Protein AF-A0A0E0Q7C5-F1 (afdb_monomer_lite)

Structure (mmCIF, N/CA/C/O backbone):
data_AF-A0A0E0Q7C5-F1
#
_entry.id   AF-A0A0E0Q7C5-F1
#
loop_
_atom_site.group_PDB
_atom_site.id
_atom_site.type_symbol
_atom_site.label_atom_id
_atom_site.label_alt_id
_atom_site.label_comp_id
_atom_site.label_asym_id
_atom_site.label_entity_id
_atom_site.label_seq_id
_atom_site.pdbx_PDB_ins_code
_atom_site.Cartn_x
_atom_site.Cartn_y
_atom_site.Cartn_z
_atom_site.occupancy
_atom_site.B_iso_or_equiv
_atom_site.auth_seq_id
_atom_site.auth_comp_id
_atom_site.auth_asym_id
_atom_site.auth_atom_id
_atom_site.pdbx_PDB_model_num
ATOM 1 N N . MET A 1 1 ? 5.591 5.928 -17.257 1.00 56.06 1 MET A N 1
ATOM 2 C CA . MET A 1 1 ? 6.292 4.732 -17.789 1.00 56.06 1 MET A CA 1
ATOM 3 C C . MET A 1 1 ? 6.233 4.587 -19.310 1.00 56.06 1 MET A C 1
ATOM 5 O O . MET A 1 1 ? 7.066 3.884 -19.864 1.00 56.06 1 MET A O 1
ATOM 9 N N . GLU A 1 2 ? 5.318 5.260 -20.015 1.00 60.12 2 GLU A N 1
ATOM 10 C CA . GLU A 1 2 ? 5.171 5.114 -21.472 1.00 60.12 2 GLU A CA 1
ATOM 11 C C . GLU A 1 2 ? 6.429 5.479 -22.277 1.00 60.12 2 GLU A C 1
ATOM 13 O O . GLU A 1 2 ? 6.779 4.780 -23.220 1.00 60.12 2 GLU A O 1
ATOM 18 N N . LYS A 1 3 ? 7.192 6.484 -21.832 1.00 62.31 3 LYS A N 1
ATOM 19 C CA . LYS A 1 3 ? 8.468 6.870 -22.460 1.00 62.31 3 LYS A CA 1
ATOM 20 C C . LYS A 1 3 ? 9.558 5.789 -22.391 1.00 62.31 3 LYS A C 1
ATOM 22 O O . LYS A 1 3 ? 10.435 5.771 -23.244 1.00 62.31 3 LYS A O 1
ATOM 27 N N . LEU A 1 4 ? 9.498 4.867 -21.424 1.00 59.84 4 LEU A N 1
ATOM 28 C CA . LEU A 1 4 ? 10.449 3.749 -21.307 1.00 59.84 4 LEU A CA 1
ATOM 29 C C . LEU A 1 4 ? 10.073 2.553 -22.200 1.00 59.84 4 LEU A C 1
ATOM 31 O O . LEU A 1 4 ? 10.844 1.602 -22.294 1.00 59.84 4 LEU A O 1
ATOM 35 N N . ARG A 1 5 ? 8.931 2.606 -22.909 1.00 53.91 5 ARG A N 1
ATOM 36 C CA . ARG A 1 5 ? 8.487 1.546 -23.835 1.00 53.91 5 ARG A CA 1
ATOM 37 C C . ARG A 1 5 ? 9.411 1.353 -25.041 1.00 53.91 5 ARG A C 1
ATOM 39 O O . ARG A 1 5 ? 9.419 0.266 -25.606 1.00 53.91 5 ARG A O 1
ATOM 46 N N . GLY A 1 6 ? 10.165 2.381 -25.442 1.00 50.66 6 GLY A N 1
ATOM 47 C CA . GLY A 1 6 ? 11.056 2.329 -26.610 1.00 50.66 6 GLY A CA 1
ATOM 48 C C . GLY A 1 6 ? 12.327 1.495 -26.404 1.00 50.66 6 GLY A C 1
ATOM 49 O O . GLY A 1 6 ? 12.936 1.056 -27.375 1.00 50.66 6 GLY A O 1
ATOM 50 N N . ALA A 1 7 ? 12.712 1.225 -25.153 1.00 58.75 7 ALA A N 1
ATOM 51 C CA . ALA A 1 7 ? 13.787 0.294 -24.833 1.00 58.75 7 ALA A CA 1
ATOM 52 C C . ALA A 1 7 ? 13.203 -1.126 -24.777 1.00 58.75 7 ALA A C 1
ATOM 54 O O . ALA A 1 7 ? 12.798 -1.602 -23.717 1.00 58.75 7 ALA A O 1
ATOM 55 N N . ALA A 1 8 ? 13.133 -1.794 -25.932 1.00 51.53 8 ALA A N 1
ATOM 56 C CA . ALA A 1 8 ? 12.500 -3.105 -26.126 1.00 51.53 8 ALA A CA 1
ATOM 57 C C . ALA A 1 8 ? 12.941 -4.218 -25.140 1.00 51.53 8 ALA A C 1
ATOM 59 O O . ALA A 1 8 ? 12.267 -5.240 -25.046 1.00 51.53 8 ALA A O 1
ATOM 60 N N . SER A 1 9 ? 14.025 -4.033 -24.374 1.00 55.38 9 SER A N 1
ATOM 61 C CA . SER A 1 9 ? 14.513 -4.996 -23.376 1.00 55.38 9 SER A CA 1
ATOM 62 C C . SER A 1 9 ? 13.951 -4.822 -21.956 1.00 55.38 9 SER A C 1
ATOM 64 O O . SER A 1 9 ? 14.131 -5.720 -21.134 1.00 55.38 9 SER A O 1
ATOM 66 N N . LEU A 1 10 ? 13.273 -3.711 -21.633 1.00 60.47 10 LEU A N 1
ATOM 67 C CA . LEU A 1 10 ? 12.837 -3.424 -20.255 1.00 60.47 10 LEU A CA 1
ATOM 68 C C . LEU A 1 10 ? 11.406 -3.886 -19.936 1.00 60.47 10 LEU A C 1
ATOM 70 O O . LEU A 1 10 ? 11.028 -3.917 -18.775 1.00 60.47 10 LEU A O 1
ATOM 74 N N . GLY A 1 11 ? 10.584 -4.272 -20.913 1.00 63.97 11 GLY A N 1
ATOM 75 C CA . GLY A 1 11 ? 9.195 -4.684 -20.651 1.00 63.97 11 GLY A CA 1
ATOM 76 C C . GLY A 1 11 ? 8.329 -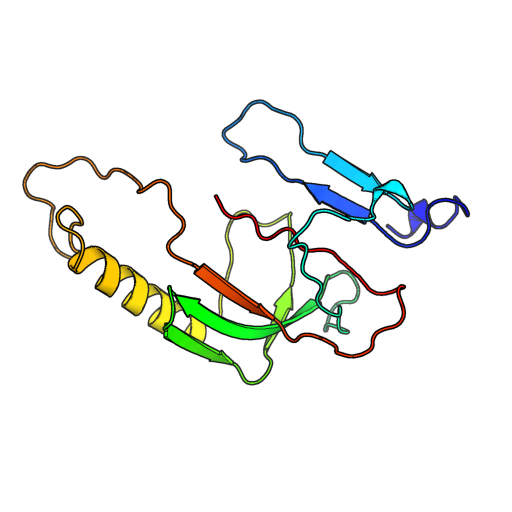3.616 -19.943 1.00 63.97 11 GLY A C 1
ATOM 77 O O . GLY A 1 11 ? 8.714 -2.460 -19.787 1.00 63.97 11 GLY A O 1
ATOM 78 N N . ARG A 1 12 ? 7.110 -3.989 -19.520 1.00 75.31 12 ARG A N 1
ATOM 79 C CA . ARG A 1 12 ? 6.150 -3.106 -18.812 1.00 75.31 12 ARG A CA 1
ATOM 80 C C . ARG A 1 12 ? 6.136 -3.360 -17.299 1.00 75.31 12 ARG A C 1
ATOM 82 O O . ARG A 1 12 ? 5.069 -3.478 -16.707 1.00 75.31 12 ARG A O 1
ATOM 89 N N . ARG A 1 13 ? 7.309 -3.533 -16.684 1.00 79.25 13 ARG A N 1
ATOM 90 C CA . ARG A 1 13 ? 7.431 -3.941 -15.273 1.00 79.25 13 ARG A CA 1
ATOM 91 C C . ARG A 1 13 ? 8.363 -3.005 -14.529 1.00 79.25 13 ARG A C 1
ATOM 93 O O . ARG A 1 13 ? 9.428 -2.654 -15.036 1.00 79.25 13 ARG A O 1
ATOM 100 N N . PHE A 1 14 ? 7.968 -2.651 -13.320 1.00 86.25 14 PHE A N 1
ATOM 101 C CA . PHE A 1 14 ? 8.819 -1.971 -12.363 1.00 86.25 14 PHE A CA 1
ATOM 102 C C . PHE A 1 14 ? 8.482 -2.470 -10.958 1.00 86.25 14 PHE A C 1
ATOM 104 O O . PHE A 1 14 ? 7.382 -2.972 -10.723 1.00 86.25 14 PHE A O 1
ATOM 111 N N . SER A 1 15 ? 9.430 -2.355 -10.040 1.00 86.94 15 SER A N 1
ATOM 112 C CA . SER A 1 15 ? 9.213 -2.607 -8.617 1.00 86.94 15 SER A CA 1
ATOM 113 C C . SER A 1 15 ? 9.955 -1.559 -7.807 1.00 86.94 15 SER A C 1
ATOM 115 O O . SER A 1 15 ? 10.957 -1.006 -8.268 1.00 86.94 15 SER A O 1
ATOM 117 N N . TYR A 1 16 ? 9.460 -1.259 -6.612 1.00 87.69 16 TYR A N 1
ATOM 118 C CA . TYR A 1 16 ? 10.119 -0.327 -5.711 1.00 87.69 16 TYR A CA 1
ATOM 119 C C . TYR A 1 16 ? 10.219 -0.895 -4.300 1.00 87.69 16 TYR A C 1
ATOM 121 O O . TYR A 1 16 ? 9.324 -1.594 -3.828 1.00 87.69 16 TYR A O 1
ATOM 129 N N . CYS A 1 17 ? 11.319 -0.558 -3.632 1.00 86.88 17 CYS A N 1
ATOM 130 C CA . CYS A 1 17 ? 11.528 -0.778 -2.208 1.00 86.88 17 CYS A CA 1
ATOM 131 C C . CYS A 1 17 ? 11.750 0.598 -1.577 1.00 86.88 17 CYS A C 1
ATOM 133 O O . CYS A 1 17 ? 12.842 1.167 -1.688 1.00 86.88 17 CYS A O 1
ATOM 135 N N . LEU A 1 18 ? 10.676 1.163 -1.018 1.00 86.44 18 LEU A N 1
ATOM 136 C CA . LEU A 1 18 ? 10.708 2.474 -0.378 1.00 86.44 18 LEU A CA 1
ATOM 137 C C . LEU A 1 18 ? 11.246 2.329 1.039 1.00 86.44 18 LEU A C 1
ATOM 139 O O . LEU A 1 18 ? 10.759 1.518 1.824 1.00 86.44 18 LEU A O 1
ATOM 143 N N . VAL A 1 19 ? 12.241 3.144 1.358 1.00 86.56 19 VAL A N 1
ATOM 144 C CA . VAL A 1 19 ? 12.765 3.280 2.716 1.00 86.56 19 VAL A CA 1
ATOM 145 C C . VAL A 1 19 ? 12.003 4.385 3.456 1.00 86.56 19 VAL A C 1
ATOM 147 O O . VAL A 1 19 ? 11.524 5.325 2.813 1.00 86.56 19 VAL A O 1
ATOM 150 N N . PRO A 1 20 ? 11.873 4.316 4.793 1.00 84.88 20 PRO A N 1
ATOM 151 C CA . PRO A 1 20 ? 11.210 5.368 5.552 1.00 84.88 20 PRO A CA 1
ATOM 152 C C . PRO A 1 20 ? 11.855 6.731 5.315 1.00 84.88 20 PRO A C 1
ATOM 154 O O . PRO A 1 20 ? 13.076 6.860 5.299 1.00 84.88 20 PRO A O 1
ATOM 157 N N . HIS A 1 21 ? 11.038 7.776 5.223 1.00 80.25 21 HIS A N 1
ATOM 158 C CA . HIS A 1 21 ? 11.541 9.136 5.015 1.00 80.25 21 HIS A CA 1
ATOM 159 C C . HIS A 1 21 ? 12.498 9.610 6.128 1.00 80.25 21 HIS A C 1
ATOM 161 O O . HIS A 1 21 ? 13.339 10.474 5.910 1.00 80.25 21 HIS A O 1
ATOM 167 N N . SER A 1 22 ? 12.392 9.035 7.330 1.00 85.25 22 SER A N 1
ATOM 168 C CA . SER A 1 22 ? 13.220 9.384 8.486 1.00 85.25 22 SER A CA 1
ATOM 169 C C . SER A 1 22 ? 14.640 8.811 8.452 1.00 85.25 22 SER A C 1
ATOM 171 O O . SER A 1 22 ? 15.427 9.126 9.345 1.00 85.25 22 SER A O 1
ATOM 173 N N . VAL A 1 23 ? 14.972 7.937 7.495 1.00 87.31 23 VAL A N 1
ATOM 174 C CA . VAL A 1 23 ? 16.305 7.330 7.389 1.00 87.31 23 VAL A CA 1
ATOM 175 C C . VAL A 1 23 ? 17.057 7.876 6.180 1.00 87.31 23 VAL A C 1
ATOM 177 O O . VAL A 1 23 ? 16.516 7.989 5.085 1.00 87.31 23 VAL A O 1
ATOM 180 N N . ASN A 1 24 ? 18.335 8.202 6.371 1.00 92.75 24 ASN A N 1
ATOM 181 C CA . ASN A 1 24 ? 19.188 8.744 5.314 1.00 92.75 24 ASN A CA 1
ATOM 182 C C . ASN A 1 24 ? 19.817 7.622 4.471 1.00 92.75 24 ASN A C 1
ATOM 184 O O . ASN A 1 24 ? 21.034 7.433 4.470 1.00 92.75 24 ASN A O 1
ATOM 188 N N . ILE A 1 25 ? 18.972 6.832 3.811 1.00 92.06 25 ILE A N 1
ATOM 189 C CA . ILE A 1 25 ? 19.377 5.765 2.889 1.00 92.06 25 ILE A CA 1
ATOM 190 C C . ILE A 1 25 ? 18.580 5.881 1.590 1.00 92.06 25 ILE A C 1
ATOM 192 O O . ILE A 1 25 ? 17.459 6.385 1.574 1.00 92.06 25 ILE A O 1
ATOM 196 N N . SER A 1 26 ? 19.155 5.426 0.480 1.00 91.25 26 SER A N 1
ATOM 197 C CA . SER A 1 26 ? 18.477 5.457 -0.818 1.00 91.25 26 SER A CA 1
ATOM 198 C C . SER A 1 26 ? 17.450 4.329 -0.944 1.00 91.25 26 SER A C 1
ATOM 200 O O . SER A 1 26 ? 17.705 3.196 -0.542 1.00 91.25 26 SER A O 1
ATOM 202 N N . SER A 1 27 ? 16.301 4.638 -1.549 1.00 89.94 27 SER A N 1
ATOM 203 C CA . SER A 1 27 ? 15.326 3.635 -2.007 1.00 89.94 27 SER A CA 1
ATOM 204 C C . SER A 1 27 ? 15.760 3.014 -3.338 1.00 89.94 27 SER A C 1
ATOM 206 O O . SER A 1 27 ? 16.562 3.600 -4.067 1.00 89.94 27 SER A O 1
ATOM 208 N N . ALA A 1 28 ? 15.193 1.858 -3.685 1.00 89.00 28 ALA A N 1
ATOM 209 C CA . ALA A 1 28 ? 15.436 1.201 -4.970 1.00 89.00 28 ALA A CA 1
ATOM 210 C C . ALA A 1 28 ? 14.196 1.267 -5.873 1.00 89.00 28 ALA A C 1
ATOM 212 O O . ALA A 1 28 ? 13.085 0.993 -5.418 1.00 89.00 28 ALA A O 1
ATOM 213 N N . LEU A 1 29 ? 14.405 1.580 -7.156 1.00 89.25 29 LEU A N 1
ATOM 214 C CA . LEU A 1 29 ? 13.402 1.513 -8.220 1.00 89.25 29 LEU A CA 1
ATOM 215 C C . LEU A 1 29 ? 13.979 0.687 -9.373 1.00 89.25 29 LEU A C 1
ATOM 217 O O . LEU A 1 29 ? 14.907 1.121 -10.055 1.00 89.25 29 LEU A O 1
ATOM 221 N N . ASN A 1 30 ? 13.436 -0.509 -9.569 1.00 86.75 30 ASN A N 1
ATOM 222 C CA . ASN A 1 30 ? 13.918 -1.468 -10.554 1.00 86.75 30 ASN A CA 1
ATOM 223 C C . ASN A 1 30 ? 12.992 -1.508 -11.765 1.00 86.75 30 ASN A C 1
ATOM 225 O O . ASN A 1 30 ? 11.776 -1.381 -11.629 1.00 86.75 30 ASN A O 1
ATOM 229 N N . PHE A 1 31 ? 13.563 -1.758 -12.941 1.00 84.88 31 PHE A N 1
ATOM 230 C CA . PHE A 1 31 ? 12.831 -1.860 -14.201 1.00 84.88 31 PHE A CA 1
ATOM 231 C C . PHE A 1 31 ? 13.098 -3.202 -14.886 1.00 84.88 31 PHE A C 1
ATOM 233 O O . PHE A 1 31 ? 14.181 -3.781 -14.775 1.00 84.88 31 PHE A O 1
ATOM 240 N N . GLY A 1 32 ? 12.102 -3.693 -15.618 1.00 84.06 32 GLY A N 1
ATOM 241 C CA . GLY A 1 32 ? 12.211 -4.886 -16.452 1.00 84.06 32 GLY A CA 1
ATOM 242 C C . GLY A 1 32 ? 12.556 -6.160 -15.715 1.00 84.06 32 GLY A C 1
ATOM 243 O O . GLY A 1 32 ? 11.859 -6.525 -14.775 1.00 84.06 32 GLY A O 1
ATOM 244 N N . ALA A 1 33 ? 13.586 -6.876 -16.165 1.00 83.50 33 ALA A N 1
ATOM 245 C CA . ALA A 1 33 ? 13.965 -8.152 -15.557 1.00 83.50 33 ALA A CA 1
ATOM 246 C C . ALA A 1 33 ? 14.326 -8.005 -14.066 1.00 83.50 33 ALA A C 1
ATOM 248 O O . ALA A 1 33 ? 14.014 -8.887 -13.271 1.00 83.50 33 ALA A O 1
ATOM 249 N N . LEU A 1 34 ? 14.899 -6.858 -13.676 1.00 83.88 34 LEU A N 1
ATOM 250 C CA . LEU A 1 34 ? 15.229 -6.539 -12.283 1.00 83.88 34 LEU A CA 1
ATOM 251 C C . LEU A 1 34 ? 13.995 -6.217 -11.432 1.00 83.88 34 LEU A C 1
ATOM 253 O O . LEU A 1 34 ? 14.086 -6.179 -10.209 1.00 83.88 34 LEU A O 1
ATOM 257 N N . ALA A 1 35 ? 12.839 -5.975 -12.056 1.00 85.94 35 ALA A N 1
ATOM 258 C CA . ALA A 1 35 ? 11.599 -5.722 -11.333 1.00 85.94 35 ALA A CA 1
ATOM 259 C C . ALA A 1 35 ? 10.993 -6.994 -10.715 1.00 85.94 35 ALA A C 1
ATOM 261 O O . ALA A 1 35 ? 10.043 -6.895 -9.943 1.00 85.94 35 ALA A O 1
ATOM 262 N N . ASN A 1 36 ? 11.505 -8.180 -11.060 1.00 82.88 36 ASN A N 1
ATOM 263 C CA . ASN A 1 36 ? 10.977 -9.445 -10.568 1.00 82.88 36 ASN A CA 1
ATOM 264 C C . ASN A 1 36 ? 11.362 -9.669 -9.096 1.00 82.88 36 ASN A C 1
ATOM 266 O O . ASN A 1 36 ? 12.542 -9.748 -8.761 1.00 82.88 36 ASN A O 1
ATOM 270 N N . VAL A 1 37 ? 10.370 -9.804 -8.221 1.00 80.44 37 VAL A N 1
ATOM 271 C CA . VAL A 1 37 ? 10.556 -10.044 -6.786 1.00 80.44 37 VAL A CA 1
ATOM 272 C C . VAL A 1 37 ? 10.384 -11.539 -6.512 1.00 80.44 37 VAL A C 1
ATOM 274 O O . VAL A 1 37 ? 9.285 -12.075 -6.556 1.00 80.44 37 VAL A O 1
ATOM 277 N N . THR A 1 38 ? 11.472 -12.249 -6.227 1.00 78.94 38 THR A N 1
ATOM 278 C CA . THR A 1 38 ? 11.450 -13.707 -5.984 1.00 78.94 38 THR A CA 1
ATOM 279 C C . THR A 1 38 ? 11.682 -14.070 -4.520 1.00 78.94 38 THR A C 1
ATOM 281 O O . THR A 1 38 ? 12.089 -15.189 -4.213 1.00 78.94 38 THR A O 1
ATOM 284 N N . VAL A 1 39 ? 11.476 -13.123 -3.603 1.00 77.38 39 VAL A N 1
ATOM 285 C CA . VAL A 1 39 ? 11.690 -13.378 -2.176 1.00 77.38 39 VAL A CA 1
ATOM 286 C C . VAL A 1 39 ? 10.616 -14.332 -1.632 1.00 77.38 39 VAL A C 1
ATOM 288 O O . VAL A 1 39 ? 9.447 -14.212 -2.013 1.00 77.38 39 VAL A O 1
ATOM 291 N N . PRO A 1 40 ? 10.972 -15.278 -0.743 1.00 78.38 40 PRO A N 1
ATOM 292 C CA . PRO A 1 40 ? 9.989 -16.114 -0.062 1.00 78.38 40 PRO A CA 1
ATOM 293 C C . PRO A 1 40 ? 8.932 -15.262 0.648 1.00 78.38 40 PRO A C 1
ATOM 295 O O . PRO A 1 40 ? 9.264 -14.292 1.323 1.00 78.38 40 PRO A O 1
ATOM 298 N N . GLY A 1 41 ? 7.658 -15.617 0.481 1.00 74.19 41 GLY A N 1
ATOM 299 C CA . GLY A 1 41 ? 6.537 -14.861 1.049 1.00 74.19 41 GLY A CA 1
ATOM 300 C C . GLY A 1 41 ? 6.066 -13.668 0.211 1.00 74.19 41 GLY A C 1
ATOM 301 O O . GLY A 1 41 ? 5.095 -13.023 0.597 1.00 74.19 41 GLY A O 1
ATOM 302 N N . ALA A 1 42 ? 6.685 -13.389 -0.944 1.00 76.19 42 ALA A N 1
ATOM 303 C CA . ALA A 1 42 ? 6.155 -12.403 -1.881 1.00 76.19 42 ALA A CA 1
ATOM 304 C C . ALA A 1 42 ? 4.740 -12.797 -2.332 1.00 76.19 42 ALA A C 1
ATOM 306 O O . ALA A 1 42 ? 4.523 -13.872 -2.894 1.00 76.19 42 ALA A O 1
ATOM 307 N N . ALA A 1 43 ? 3.782 -11.905 -2.097 1.00 79.94 43 ALA A N 1
ATOM 308 C CA . ALA A 1 43 ? 2.418 -12.046 -2.575 1.00 79.94 43 ALA A CA 1
ATOM 309 C C . ALA A 1 43 ? 2.231 -11.284 -3.889 1.00 79.94 43 ALA A C 1
ATOM 311 O O . ALA A 1 43 ? 3.034 -10.439 -4.293 1.00 79.94 43 ALA A O 1
ATOM 312 N N . SER A 1 44 ? 1.161 -11.608 -4.596 1.00 78.75 44 SER A N 1
ATOM 313 C CA . SER A 1 44 ? 0.792 -10.922 -5.822 1.00 78.75 44 SER A CA 1
ATOM 314 C C . SER A 1 44 ? -0.711 -10.792 -5.907 1.00 78.75 44 SER A C 1
ATOM 316 O O . SER A 1 44 ? -1.445 -11.711 -5.548 1.00 78.75 44 SER A O 1
ATOM 318 N N . THR A 1 45 ? -1.140 -9.641 -6.401 1.00 81.69 45 THR A N 1
ATOM 319 C CA . THR A 1 45 ? -2.537 -9.331 -6.670 1.00 81.69 45 THR A CA 1
ATOM 320 C C . THR A 1 45 ? -2.673 -8.889 -8.122 1.00 81.69 45 THR A C 1
ATOM 322 O O . THR A 1 45 ? -1.774 -8.213 -8.635 1.00 81.69 45 THR A O 1
ATOM 325 N N . PRO A 1 46 ? -3.777 -9.232 -8.799 1.00 84.25 46 PRO A N 1
ATOM 326 C CA . PRO A 1 46 ? -4.090 -8.652 -10.090 1.00 84.25 46 PRO A CA 1
ATOM 327 C C . PRO A 1 46 ? -4.252 -7.137 -9.980 1.00 84.25 46 PRO A C 1
ATOM 329 O O . PRO A 1 46 ? -4.886 -6.630 -9.051 1.00 84.25 46 PRO A O 1
ATOM 332 N N . LEU A 1 47 ? -3.721 -6.428 -10.972 1.00 85.69 47 LEU A N 1
ATOM 333 C CA . LEU A 1 47 ? -4.177 -5.079 -11.270 1.00 85.69 47 LEU A CA 1
ATOM 334 C C . LEU A 1 47 ? -5.487 -5.153 -12.057 1.00 85.69 47 LEU A C 1
ATOM 336 O O . LEU A 1 47 ? -5.615 -5.953 -12.987 1.00 85.69 47 LEU A O 1
ATOM 340 N N . VAL A 1 48 ? -6.436 -4.295 -11.703 1.00 87.69 48 VAL A N 1
ATOM 341 C CA . VAL A 1 48 ? -7.710 -4.133 -12.410 1.00 87.69 48 VAL A CA 1
ATOM 342 C C . VAL A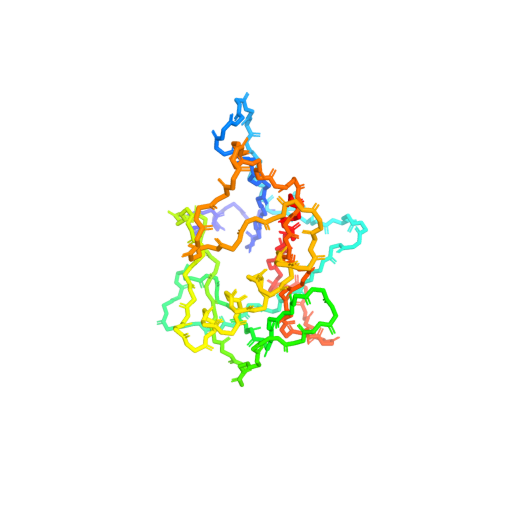 1 48 ? -7.762 -2.772 -13.091 1.00 87.69 48 VAL A C 1
ATOM 344 O O . VAL A 1 48 ? -7.042 -1.847 -12.719 1.00 87.69 48 VAL A O 1
ATOM 347 N N . ALA A 1 49 ? -8.631 -2.636 -14.091 1.00 87.62 49 ALA A N 1
ATOM 348 C CA . ALA A 1 49 ? -8.930 -1.329 -14.655 1.00 87.62 49 ALA A CA 1
ATOM 349 C C . ALA A 1 49 ? -9.596 -0.446 -13.584 1.00 87.62 49 ALA A C 1
ATOM 351 O O . ALA A 1 49 ? -10.584 -0.851 -12.959 1.00 87.62 49 ALA A O 1
ATOM 352 N N . GLY A 1 50 ? -9.020 0.734 -13.363 1.00 84.69 50 GLY A N 1
ATOM 353 C CA . GLY A 1 50 ? -9.621 1.810 -12.578 1.00 84.69 50 GLY A CA 1
ATOM 354 C C . GLY A 1 50 ? -10.242 2.873 -13.480 1.00 84.69 50 GLY A C 1
ATOM 355 O O . GLY A 1 50 ? -10.109 2.814 -14.702 1.00 84.69 50 GLY A O 1
ATOM 356 N N . ASP A 1 51 ? -10.878 3.870 -12.868 1.00 86.62 51 ASP A N 1
ATOM 357 C CA . ASP A 1 51 ? -11.513 4.982 -13.593 1.00 86.62 51 ASP A CA 1
ATOM 358 C C . ASP A 1 51 ? -10.488 5.881 -14.302 1.00 86.62 51 ASP A C 1
ATOM 360 O O . ASP A 1 51 ? -10.792 6.532 -15.300 1.00 86.62 51 ASP A O 1
ATOM 364 N N . VAL A 1 52 ? -9.249 5.895 -13.800 1.00 85.88 52 VAL A N 1
ATOM 365 C CA . VAL A 1 52 ? -8.121 6.618 -14.388 1.00 85.88 52 VAL A CA 1
ATOM 366 C C . VAL A 1 52 ? -7.007 5.624 -14.703 1.00 85.88 52 VAL A C 1
ATOM 368 O O . VAL A 1 52 ? -6.452 4.986 -13.809 1.00 85.88 52 VAL A O 1
ATOM 371 N N . GLU A 1 53 ? -6.639 5.530 -15.981 1.00 79.62 53 GLU A N 1
ATOM 372 C CA . GLU A 1 53 ? -5.658 4.561 -16.501 1.00 79.62 53 GLU A CA 1
ATOM 373 C C . GLU A 1 53 ? -4.252 4.718 -15.892 1.00 79.62 53 GLU A C 1
ATOM 375 O O . GLU A 1 53 ? -3.453 3.783 -15.879 1.00 79.62 53 GLU A O 1
ATOM 380 N N . MET A 1 54 ? -3.941 5.899 -15.352 1.00 82.31 54 MET A N 1
ATOM 381 C CA . MET A 1 54 ? -2.640 6.179 -14.743 1.00 82.31 54 MET A CA 1
ATOM 382 C C . MET A 1 54 ? -2.445 5.513 -13.376 1.00 82.31 54 MET A C 1
ATOM 384 O O . MET A 1 54 ? -1.303 5.399 -12.929 1.00 82.31 54 MET A O 1
ATOM 388 N N . TYR A 1 55 ? -3.519 5.079 -12.711 1.00 85.88 55 TYR A N 1
ATOM 389 C CA . TYR A 1 55 ? -3.438 4.508 -11.371 1.00 85.88 55 TYR A CA 1
ATOM 390 C C . TYR A 1 55 ? -3.276 2.990 -11.376 1.00 85.88 55 TYR A C 1
ATOM 392 O O . TYR A 1 55 ? -3.920 2.258 -12.129 1.00 85.88 55 TYR A O 1
ATOM 400 N N . HIS A 1 56 ? -2.459 2.500 -10.446 1.00 88.44 56 HIS A N 1
ATOM 401 C CA . HIS A 1 56 ? -2.353 1.076 -10.151 1.00 88.44 56 HIS A CA 1
ATOM 402 C C . HIS A 1 56 ? -3.503 0.662 -9.243 1.00 88.44 56 HIS A C 1
ATOM 404 O O . HIS A 1 56 ? -3.404 0.740 -8.019 1.00 88.44 56 HIS A O 1
ATOM 410 N N . THR A 1 57 ? -4.605 0.264 -9.874 1.00 89.94 57 THR A N 1
ATOM 411 C CA . THR A 1 57 ? -5.836 -0.114 -9.180 1.00 89.94 57 THR A CA 1
ATOM 412 C C . THR A 1 57 ? -5.858 -1.617 -8.909 1.00 89.94 57 THR A C 1
ATOM 414 O O . THR A 1 57 ? -5.503 -2.413 -9.777 1.00 89.94 57 THR A O 1
ATOM 417 N N . MET A 1 58 ? -6.299 -2.019 -7.721 1.00 89.94 58 MET A N 1
ATOM 418 C CA . MET A 1 58 ? -6.550 -3.418 -7.347 1.00 89.94 58 MET A CA 1
ATOM 419 C C . MET A 1 58 ? -7.853 -3.532 -6.548 1.00 89.94 58 MET A C 1
ATOM 421 O O . MET A 1 58 ? -8.501 -2.524 -6.263 1.00 89.94 58 MET A O 1
ATOM 425 N N . VAL A 1 59 ? -8.215 -4.756 -6.169 1.00 88.56 59 VAL A N 1
ATOM 426 C CA . VAL A 1 59 ? -9.444 -5.059 -5.430 1.00 88.56 59 VAL A CA 1
ATOM 427 C C . VAL A 1 59 ? -9.131 -5.460 -3.990 1.00 88.56 59 VAL A C 1
ATOM 429 O O . VAL A 1 59 ? -8.471 -6.467 -3.745 1.00 88.56 59 VAL A O 1
ATOM 432 N N . LEU A 1 60 ? -9.631 -4.671 -3.043 1.00 87.31 60 LEU A N 1
ATOM 433 C CA . LEU A 1 60 ? -9.604 -4.954 -1.613 1.00 87.31 60 LEU A CA 1
ATOM 434 C C . LEU A 1 60 ? -10.853 -5.749 -1.223 1.00 87.31 60 LEU A C 1
ATOM 436 O O . LEU A 1 60 ? -11.967 -5.292 -1.486 1.00 87.31 60 LEU A O 1
ATOM 440 N N . ASP A 1 61 ? -10.667 -6.884 -0.550 1.00 86.75 61 ASP A N 1
ATOM 441 C CA . ASP A 1 61 ? -11.775 -7.728 -0.081 1.00 86.75 61 ASP A CA 1
ATOM 442 C C . ASP A 1 61 ? -12.051 -7.516 1.415 1.00 86.75 61 ASP A C 1
ATOM 444 O O . ASP A 1 61 ? -13.200 -7.396 1.855 1.00 86.75 61 ASP A O 1
ATOM 448 N N . SER A 1 62 ? -10.997 -7.447 2.231 1.00 85.38 62 SER A N 1
ATOM 449 C CA . SER A 1 62 ? -11.151 -7.212 3.665 1.00 85.38 62 SER A CA 1
ATOM 450 C C . SER A 1 62 ? -9.904 -6.636 4.330 1.00 85.38 62 SER A C 1
ATOM 452 O O . SER A 1 62 ? -8.778 -6.755 3.842 1.00 85.38 62 SER A O 1
ATOM 454 N N . ILE A 1 63 ? -10.127 -5.999 5.478 1.00 86.44 63 ILE A N 1
ATOM 455 C CA . ILE A 1 63 ? -9.086 -5.526 6.387 1.00 86.44 63 ILE A CA 1
ATOM 456 C C . ILE A 1 63 ? -9.148 -6.371 7.656 1.00 86.44 63 ILE A C 1
ATOM 458 O O . ILE A 1 63 ? -10.223 -6.564 8.238 1.00 86.44 63 ILE A O 1
ATOM 462 N N . GLU A 1 64 ? -7.987 -6.845 8.099 1.00 86.50 64 GLU A N 1
ATOM 463 C CA . GLU A 1 64 ? -7.843 -7.661 9.297 1.00 86.50 64 GLU A CA 1
ATOM 464 C C . GLU A 1 64 ? -6.829 -7.053 10.269 1.00 86.50 64 GLU A C 1
ATOM 466 O O . GLU A 1 64 ? -5.759 -6.565 9.900 1.00 86.50 64 GLU A O 1
ATOM 471 N N . VAL A 1 65 ? -7.174 -7.105 11.553 1.00 84.81 65 VAL A N 1
ATOM 472 C CA . VAL A 1 65 ? -6.294 -6.715 12.657 1.00 84.81 65 VAL A CA 1
ATOM 473 C C . VAL A 1 65 ? -6.076 -7.958 13.515 1.00 84.81 65 VAL A C 1
ATOM 475 O O . VAL A 1 65 ? -7.019 -8.512 14.092 1.00 84.81 65 VAL A O 1
ATOM 478 N N . GLY A 1 66 ? -4.841 -8.455 13.592 1.00 82.00 66 GLY A N 1
ATOM 479 C CA . GLY A 1 66 ? -4.563 -9.821 14.042 1.00 82.00 66 GLY A CA 1
ATOM 480 C C . GLY A 1 66 ? -5.386 -10.838 13.250 1.00 82.00 66 GLY A C 1
ATOM 481 O O . GLY A 1 66 ? -5.360 -10.838 12.031 1.00 82.00 66 GLY A O 1
ATOM 482 N N . ASN A 1 67 ? -6.179 -11.650 13.954 1.00 84.06 67 ASN A N 1
ATOM 483 C CA . ASN A 1 67 ? -7.037 -12.678 13.351 1.00 84.06 67 ASN A CA 1
ATOM 484 C C . ASN A 1 67 ? -8.517 -12.259 13.289 1.00 84.06 67 ASN A C 1
ATOM 486 O O . ASN A 1 67 ? -9.403 -13.112 13.332 1.00 84.06 67 ASN A O 1
ATOM 490 N N . LYS A 1 68 ? -8.802 -10.950 13.294 1.00 85.62 68 LYS A N 1
ATOM 491 C CA . LYS A 1 68 ? -10.171 -10.425 13.266 1.00 85.62 68 LYS A CA 1
ATOM 492 C C . LYS A 1 68 ? -10.369 -9.559 12.033 1.00 85.62 68 LYS A C 1
ATOM 494 O O . LYS A 1 68 ? -9.715 -8.529 11.892 1.00 85.62 68 LYS A O 1
ATOM 499 N N . THR A 1 69 ? -11.328 -9.943 11.199 1.00 89.62 69 THR A N 1
ATOM 500 C CA . THR A 1 69 ? -11.848 -9.097 10.125 1.00 89.62 69 THR A CA 1
ATOM 501 C C . THR A 1 69 ? -12.586 -7.912 10.735 1.00 89.62 69 THR A C 1
ATOM 503 O O . THR A 1 69 ? -13.570 -8.089 11.456 1.00 89.62 69 THR A O 1
ATOM 506 N N . VAL A 1 70 ? -12.079 -6.705 10.489 1.00 87.69 70 VAL A N 1
ATOM 507 C CA . VAL A 1 70 ? -12.644 -5.455 11.029 1.00 87.69 70 VAL A CA 1
ATOM 508 C C . VAL A 1 70 ? -13.553 -4.775 10.025 1.00 87.69 70 VAL A C 1
ATOM 510 O O . VAL A 1 70 ? -14.539 -4.156 10.403 1.00 87.69 70 VAL A O 1
ATOM 513 N N . ALA A 1 71 ? -13.253 -4.946 8.743 1.00 82.88 71 ALA A N 1
ATOM 514 C CA . ALA A 1 71 ? -14.083 -4.462 7.666 1.00 82.88 71 ALA A CA 1
ATOM 515 C C . ALA A 1 71 ? -14.002 -5.440 6.497 1.00 82.88 71 ALA A C 1
ATOM 517 O O . ALA A 1 71 ? -12.915 -5.856 6.094 1.00 82.88 71 ALA A O 1
ATOM 518 N N . SER A 1 72 ? -15.159 -5.804 5.958 1.00 80.56 72 SER A N 1
ATOM 519 C CA . SER A 1 72 ? -15.263 -6.473 4.669 1.00 80.56 72 SER A CA 1
ATOM 520 C C . SER A 1 72 ? -15.885 -5.487 3.704 1.00 80.56 72 SER A C 1
ATOM 522 O O . SER A 1 72 ? -16.918 -4.881 3.992 1.00 80.56 72 SER A O 1
ATOM 524 N N . VAL A 1 73 ? -15.225 -5.308 2.574 1.00 75.69 73 VAL A N 1
ATOM 525 C CA . VAL A 1 73 ? -15.751 -4.536 1.461 1.00 75.69 73 VAL A CA 1
ATOM 526 C C . VAL A 1 73 ? -16.079 -5.523 0.367 1.00 75.69 73 VAL A C 1
ATOM 528 O O . VAL A 1 73 ? -15.292 -6.420 0.088 1.00 75.69 73 VAL A O 1
ATOM 531 N N . ALA A 1 74 ? -17.251 -5.383 -0.244 1.00 72.50 74 ALA A N 1
ATOM 532 C CA . ALA A 1 74 ? -17.616 -6.167 -1.414 1.00 72.50 74 ALA A CA 1
ATOM 533 C C . ALA A 1 74 ? -16.724 -5.753 -2.600 1.00 72.50 74 ALA A C 1
ATOM 535 O O . ALA A 1 74 ? -17.152 -4.999 -3.470 1.00 72.50 74 ALA A O 1
ATOM 536 N N . SER A 1 75 ? -15.464 -6.198 -2.582 1.00 75.44 75 SER A N 1
ATOM 537 C CA . SER A 1 75 ? -14.455 -5.987 -3.615 1.00 75.44 75 SER A CA 1
ATOM 538 C C . SER A 1 75 ? -14.301 -4.512 -4.014 1.00 75.44 75 SER A C 1
ATOM 540 O O . SER A 1 75 ? -14.509 -4.128 -5.169 1.00 75.44 75 SER A O 1
ATOM 542 N N . SER A 1 76 ? -13.937 -3.667 -3.043 1.00 84.56 76 SER A N 1
ATOM 543 C CA . SER A 1 76 ? -13.718 -2.237 -3.294 1.00 84.56 76 SER A CA 1
ATOM 544 C C . SER A 1 76 ? -12.440 -2.008 -4.102 1.00 84.56 76 SER A C 1
ATOM 546 O O . SER A 1 76 ? -11.439 -2.701 -3.916 1.00 84.56 76 SER A O 1
ATOM 548 N N . ARG A 1 77 ? -12.450 -1.016 -4.996 1.00 88.31 77 ARG A N 1
ATOM 549 C CA . ARG A 1 77 ? -11.265 -0.635 -5.772 1.00 88.31 77 ARG A CA 1
ATOM 550 C C . ARG A 1 77 ? -10.383 0.299 -4.952 1.00 88.31 77 ARG A C 1
ATOM 552 O O . ARG A 1 77 ? -10.854 1.323 -4.467 1.00 88.31 77 ARG A O 1
ATOM 559 N N . ILE A 1 78 ? -9.101 -0.031 -4.850 1.00 89.38 78 ILE A N 1
ATOM 560 C CA . ILE A 1 78 ? -8.092 0.801 -4.184 1.00 89.38 78 ILE A CA 1
ATOM 561 C C . ILE A 1 78 ? -6.939 1.104 -5.136 1.00 89.38 78 ILE A C 1
ATOM 563 O O . ILE A 1 78 ? -6.667 0.333 -6.057 1.00 89.38 78 ILE A O 1
ATOM 567 N N . VAL A 1 79 ? -6.245 2.212 -4.890 1.00 90.88 79 VAL A N 1
ATOM 568 C CA . VAL A 1 79 ? -5.090 2.658 -5.675 1.00 90.88 79 VAL A CA 1
ATOM 569 C C . VAL A 1 79 ? -3.823 2.567 -4.833 1.00 90.88 79 VAL A C 1
ATOM 571 O O . VAL A 1 79 ? -3.820 2.959 -3.668 1.00 90.88 79 VAL A O 1
ATOM 574 N N . VAL A 1 80 ? -2.734 2.089 -5.436 1.00 89.62 80 VAL A N 1
ATOM 575 C CA . VAL A 1 80 ? -1.389 2.250 -4.866 1.00 89.62 80 VAL A CA 1
ATOM 576 C C . VAL A 1 80 ? -0.803 3.564 -5.333 1.00 89.62 80 VAL A C 1
ATOM 578 O O . VAL A 1 80 ? -0.581 3.751 -6.531 1.00 89.62 80 VAL A O 1
ATOM 581 N N . ASP A 1 81 ? -0.507 4.442 -4.384 1.00 88.75 81 ASP A N 1
ATOM 582 C CA . ASP A 1 81 ? 0.093 5.734 -4.670 1.00 88.75 81 ASP A CA 1
ATOM 583 C C . ASP A 1 81 ? 1.290 5.999 -3.753 1.00 88.75 81 ASP A C 1
ATOM 585 O O . ASP A 1 81 ? 1.142 6.330 -2.580 1.00 88.75 81 ASP A O 1
ATOM 589 N N . SER A 1 82 ? 2.497 5.872 -4.306 1.00 86.56 82 SER A N 1
ATOM 590 C CA . SER A 1 82 ? 3.734 6.236 -3.608 1.00 86.56 82 SER A CA 1
ATOM 591 C C . SER A 1 82 ? 3.910 7.751 -3.440 1.00 86.56 82 SER A C 1
ATOM 593 O O . SER A 1 82 ? 4.818 8.173 -2.728 1.00 86.56 82 SER A O 1
ATOM 595 N N . GLY A 1 83 ? 3.106 8.571 -4.129 1.00 87.12 83 GLY A N 1
ATOM 596 C CA . GLY A 1 83 ? 3.106 10.032 -4.016 1.00 87.12 83 GLY A CA 1
ATOM 597 C C . GLY A 1 83 ? 2.337 10.563 -2.805 1.00 87.12 83 GLY A C 1
ATOM 598 O O . GLY A 1 83 ? 2.447 11.750 -2.497 1.00 87.12 83 GLY A O 1
ATOM 599 N N . THR A 1 84 ? 1.606 9.700 -2.096 1.00 84.81 84 THR A N 1
ATOM 600 C CA . THR A 1 84 ? 0.831 10.067 -0.912 1.00 84.81 84 THR A CA 1
ATOM 601 C C . THR A 1 84 ? 1.439 9.457 0.352 1.00 84.81 84 THR A C 1
ATOM 603 O O . THR A 1 84 ? 1.637 8.250 0.451 1.00 84.81 84 THR A O 1
ATOM 606 N N . THR A 1 85 ? 1.714 10.295 1.357 1.00 83.56 85 THR A N 1
ATOM 607 C CA . THR A 1 85 ? 2.369 9.873 2.610 1.00 83.56 85 THR A CA 1
ATOM 608 C C . THR A 1 85 ? 1.499 8.964 3.483 1.00 83.56 85 THR A C 1
ATOM 610 O O . THR A 1 85 ? 2.022 8.082 4.160 1.00 83.56 85 THR A O 1
ATOM 613 N N . LEU A 1 86 ? 0.183 9.198 3.518 1.00 86.81 86 LEU A N 1
ATOM 614 C CA . LEU A 1 86 ? -0.762 8.481 4.379 1.00 86.81 86 LEU A CA 1
ATOM 615 C C . LEU A 1 86 ? -1.724 7.628 3.552 1.00 86.81 86 LEU A C 1
ATOM 617 O O . LEU A 1 86 ? -2.155 8.023 2.474 1.00 86.81 86 LEU A O 1
ATOM 621 N N . THR A 1 87 ? -2.117 6.474 4.088 1.00 87.44 87 THR A N 1
ATOM 622 C CA . THR A 1 87 ? -3.200 5.681 3.497 1.00 87.44 87 THR A CA 1
ATOM 623 C C . THR A 1 87 ? -4.541 6.334 3.816 1.00 87.44 87 THR A C 1
ATOM 625 O O . THR A 1 87 ? -4.898 6.482 4.984 1.00 87.44 87 THR A O 1
ATOM 628 N N . PHE A 1 88 ? -5.291 6.701 2.780 1.00 87.69 88 PHE A N 1
ATOM 629 C CA . PHE A 1 88 ? -6.668 7.165 2.912 1.00 87.69 88 PHE A CA 1
ATOM 630 C C . PHE A 1 88 ? -7.624 5.991 2.722 1.00 87.69 88 PHE A C 1
ATOM 632 O O . PHE A 1 88 ? -7.502 5.237 1.757 1.00 87.69 88 PHE A O 1
ATOM 639 N N . LEU A 1 89 ? -8.575 5.843 3.639 1.00 86.31 89 LEU A N 1
ATOM 640 C CA . LEU A 1 89 ? -9.610 4.819 3.573 1.00 86.31 89 LEU A CA 1
ATOM 641 C C . LEU A 1 89 ? -10.985 5.483 3.637 1.00 86.31 89 LEU A C 1
ATOM 643 O O . LEU A 1 89 ? -11.152 6.535 4.259 1.00 86.31 89 LEU A O 1
ATOM 647 N N . ASP A 1 90 ? -11.968 4.840 3.009 1.00 84.94 90 ASP A N 1
ATOM 648 C CA . ASP A 1 90 ? -13.370 5.226 3.137 1.00 84.94 90 ASP A CA 1
ATOM 649 C C . ASP A 1 90 ? -13.780 5.252 4.626 1.00 84.94 90 ASP A C 1
ATOM 651 O O . ASP A 1 90 ? -13.333 4.389 5.391 1.00 84.94 90 ASP A O 1
ATOM 655 N N . PRO A 1 91 ? -14.618 6.203 5.077 1.00 83.62 91 PRO A N 1
ATOM 656 C CA . PRO A 1 91 ? -15.073 6.256 6.466 1.00 83.62 91 PRO A CA 1
ATOM 657 C C . PRO A 1 91 ? -15.658 4.935 6.992 1.00 83.62 91 PRO A C 1
ATOM 659 O O . PRO A 1 91 ? -15.447 4.606 8.163 1.00 83.62 91 PRO A O 1
ATOM 662 N N . ALA A 1 92 ? -16.323 4.147 6.137 1.00 83.75 92 ALA A N 1
ATOM 663 C CA . ALA A 1 92 ? -16.860 2.832 6.489 1.00 83.75 92 ALA A CA 1
ATOM 664 C C . ALA A 1 92 ? -15.766 1.790 6.786 1.00 83.75 92 ALA A C 1
ATOM 666 O O . ALA A 1 92 ? -16.016 0.823 7.503 1.00 83.75 92 ALA A O 1
ATOM 667 N N . LEU A 1 93 ? -14.552 1.991 6.265 1.00 84.38 93 LEU A N 1
ATOM 668 C CA . LEU A 1 93 ? -13.366 1.188 6.569 1.00 84.38 93 LEU A CA 1
ATOM 669 C C . LEU A 1 93 ? -12.583 1.748 7.764 1.00 84.38 93 LEU A C 1
ATOM 671 O O . LEU A 1 93 ? -12.084 0.979 8.585 1.00 84.38 93 LEU A O 1
ATOM 675 N N . MET A 1 94 ? -12.477 3.078 7.870 1.00 86.12 94 MET A N 1
ATOM 676 C CA . MET A 1 94 ? -11.707 3.746 8.926 1.00 86.12 94 MET A CA 1
ATOM 677 C C . MET A 1 94 ? -12.268 3.491 10.322 1.00 86.12 94 MET A C 1
ATOM 679 O O . MET A 1 94 ? -11.497 3.172 11.223 1.00 86.12 94 MET A O 1
ATOM 683 N N . GLY A 1 95 ? -13.583 3.642 10.514 1.00 88.75 95 GLY A N 1
ATOM 684 C CA . GLY A 1 95 ? -14.211 3.523 11.837 1.00 88.75 95 GLY A CA 1
ATOM 685 C C . GLY A 1 95 ? -13.932 2.171 12.507 1.00 88.75 95 GLY A C 1
ATOM 686 O O . GLY A 1 95 ? -13.268 2.142 13.543 1.00 88.75 95 GLY A O 1
ATOM 687 N N . PRO A 1 96 ? -14.327 1.044 11.883 1.00 89.75 96 PRO A N 1
ATOM 688 C CA . PRO A 1 96 ? -14.089 -0.287 12.442 1.00 89.75 96 PRO A CA 1
ATOM 689 C C . PRO A 1 96 ? -12.606 -0.613 12.665 1.00 89.75 96 PRO A C 1
ATOM 691 O O . PRO A 1 96 ? -12.257 -1.315 13.617 1.00 89.75 96 PRO A O 1
ATOM 694 N N . LEU A 1 97 ? -11.725 -0.103 11.795 1.00 87.25 97 LEU A N 1
ATOM 695 C CA . LEU A 1 97 ? -10.281 -0.270 11.935 1.00 87.25 97 LEU A CA 1
ATOM 696 C C . LEU A 1 97 ? -9.754 0.459 13.176 1.00 87.25 97 LEU A C 1
ATOM 698 O O . LEU A 1 97 ? -9.044 -0.145 13.980 1.00 87.25 97 LEU A O 1
ATOM 702 N N . VAL A 1 98 ? -10.109 1.735 13.346 1.00 88.25 98 VAL A N 1
ATOM 703 C CA . VAL A 1 98 ? -9.708 2.526 14.517 1.00 88.25 98 VAL A CA 1
ATOM 704 C C . VAL A 1 98 ? -10.267 1.908 15.796 1.00 88.25 98 VAL A C 1
ATOM 706 O O . VAL A 1 98 ? -9.513 1.749 16.752 1.00 88.25 98 VAL A O 1
ATOM 709 N N . ASP A 1 99 ? -11.529 1.480 15.798 1.00 89.38 99 ASP A N 1
ATOM 710 C CA . ASP A 1 99 ? -12.165 0.859 16.963 1.00 89.38 99 ASP A CA 1
ATOM 711 C C . ASP A 1 99 ? -11.425 -0.404 17.417 1.00 89.38 99 ASP A C 1
ATOM 713 O O . ASP A 1 99 ? -11.126 -0.563 18.605 1.00 89.38 99 ASP A O 1
ATOM 717 N N . GLU A 1 100 ? -11.079 -1.298 16.487 1.00 88.88 100 GLU A N 1
ATOM 718 C CA . GLU A 1 100 ? -10.350 -2.521 16.832 1.00 88.88 100 GLU A CA 1
ATOM 719 C C . GLU A 1 100 ? -8.920 -2.229 17.298 1.00 88.88 100 GLU A C 1
ATOM 721 O O . GLU A 1 100 ? -8.457 -2.841 18.266 1.00 88.88 100 GLU A O 1
ATOM 726 N N . LEU A 1 101 ? -8.225 -1.289 16.654 1.00 86.25 101 LEU A N 1
ATOM 727 C CA . LEU A 1 101 ? -6.882 -0.877 17.066 1.00 86.25 101 LEU A CA 1
ATOM 728 C C . LEU A 1 101 ? -6.900 -0.252 18.467 1.00 86.25 101 LEU A C 1
ATOM 730 O O . LEU A 1 101 ? -6.124 -0.647 19.338 1.00 86.25 101 LEU A O 1
ATOM 734 N N . SER A 1 102 ? -7.832 0.665 18.730 1.00 85.56 102 SER A N 1
ATOM 735 C CA . SER A 1 102 ? -8.020 1.271 20.049 1.00 85.56 102 SER A CA 1
ATOM 736 C C . SER A 1 102 ? -8.390 0.234 21.112 1.00 85.56 102 SER A C 1
ATOM 738 O O . SER A 1 102 ? -7.867 0.279 22.229 1.00 85.56 102 SER A O 1
ATOM 740 N N . HIS A 1 103 ? -9.241 -0.736 20.774 1.00 84.00 103 HIS A N 1
ATOM 741 C CA . HIS A 1 103 ? -9.622 -1.824 21.674 1.00 84.00 103 HIS A CA 1
ATOM 742 C C . HIS A 1 103 ? -8.453 -2.775 21.993 1.00 84.00 103 HIS A C 1
ATOM 744 O O . HIS A 1 103 ? -8.357 -3.291 23.108 1.00 84.00 103 HIS A O 1
ATOM 750 N N . ARG A 1 104 ? -7.530 -3.009 21.055 1.00 80.00 104 ARG A N 1
ATOM 751 C CA . ARG A 1 104 ? -6.318 -3.810 21.314 1.00 80.00 104 ARG A CA 1
ATOM 752 C C . ARG A 1 104 ? -5.293 -3.066 22.145 1.00 80.00 104 ARG A C 1
ATOM 754 O O . ARG A 1 104 ? -4.705 -3.666 23.046 1.00 80.00 104 ARG A O 1
ATOM 761 N N . CYS A 1 105 ? -5.140 -1.770 21.894 1.00 73.25 105 CYS A N 1
ATOM 762 C CA . CYS A 1 105 ? -4.341 -0.892 22.733 1.00 73.25 105 CYS A CA 1
ATOM 763 C C . CYS A 1 105 ? -4.805 -0.967 24.194 1.00 73.25 105 CYS A C 1
ATOM 765 O O . CYS A 1 105 ? -3.997 -1.264 25.068 1.00 73.25 105 CYS A O 1
ATOM 767 N N . SER A 1 106 ? -6.102 -0.814 24.481 1.00 70.38 106 SER A N 1
ATOM 768 C CA . SER A 1 106 ? -6.600 -0.819 25.870 1.00 70.38 106 SER A CA 1
ATOM 769 C C . SER A 1 106 ? -6.393 -2.143 26.626 1.00 70.38 106 SER A C 1
ATOM 771 O O . SER A 1 106 ? -6.425 -2.158 27.856 1.00 70.38 106 SER A O 1
ATOM 773 N N . ARG A 1 107 ? -6.148 -3.252 25.915 1.00 66.25 107 ARG A N 1
ATOM 774 C CA . ARG A 1 107 ? -5.866 -4.571 26.504 1.00 66.25 107 ARG A CA 1
ATOM 775 C C . ARG A 1 107 ? -4.382 -4.838 26.764 1.00 66.25 107 ARG A C 1
ATOM 777 O O . ARG A 1 107 ? -4.071 -5.778 27.495 1.00 66.25 107 ARG A O 1
ATOM 784 N N . ARG A 1 108 ? -3.463 -4.050 26.196 1.00 60.28 108 ARG A N 1
ATOM 785 C CA . ARG A 1 108 ? -2.031 -4.140 26.517 1.00 60.28 108 ARG A CA 1
ATOM 786 C C . ARG A 1 108 ? -1.752 -3.342 27.791 1.00 60.28 108 ARG A C 1
ATOM 788 O O . ARG A 1 108 ? -2.069 -2.157 27.880 1.00 60.28 108 ARG A O 1
ATOM 795 N N . THR A 1 109 ? -1.110 -3.974 28.774 1.00 46.91 109 THR A N 1
ATOM 796 C CA . THR A 1 109 ? -0.541 -3.272 29.933 1.00 46.91 109 THR A CA 1
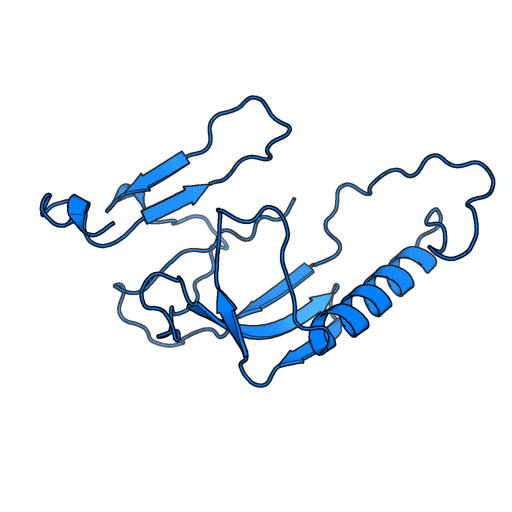ATOM 797 C C . THR A 1 109 ? 0.435 -2.203 29.438 1.00 46.91 109 THR A C 1
ATOM 799 O O . THR A 1 109 ? 1.529 -2.540 28.992 1.00 46.91 109 THR A O 1
ATOM 802 N N . GLY A 1 110 ? 0.030 -0.929 29.488 1.00 55.59 110 GLY A N 1
ATOM 803 C CA . GLY A 1 110 ? 0.856 0.216 29.087 1.00 55.59 110 GLY A CA 1
ATOM 804 C C . GLY A 1 110 ? 0.295 1.101 27.968 1.00 55.59 110 GLY A C 1
ATOM 805 O O . GLY A 1 110 ? 0.915 2.122 27.676 1.00 55.59 110 GLY A O 1
ATOM 806 N N . CYS A 1 111 ? -0.855 0.777 27.365 1.00 51.47 111 CYS A N 1
ATOM 807 C CA . CYS A 1 111 ? -1.482 1.673 26.392 1.00 51.47 111 CYS A CA 1
ATOM 808 C C . CYS A 1 111 ? -2.519 2.581 27.054 1.00 51.47 111 CYS A C 1
ATOM 810 O O . CYS A 1 111 ? -3.410 2.132 27.774 1.00 51.47 111 CYS A O 1
ATOM 812 N N . CYS A 1 112 ? -2.408 3.878 26.798 1.00 50.22 112 CYS A N 1
ATOM 813 C CA . CYS A 1 112 ? -3.368 4.849 27.293 1.00 50.22 112 CYS A CA 1
ATOM 814 C C . CYS A 1 112 ? -4.542 4.951 26.331 1.00 50.22 112 CYS A C 1
ATOM 816 O O . CYS A 1 112 ? -4.344 5.115 25.127 1.00 50.22 112 CYS A O 1
ATOM 818 N N . SER A 1 113 ? -5.762 4.901 26.863 1.00 49.75 113 SER A N 1
ATOM 819 C CA . SER A 1 113 ? -6.959 5.225 26.093 1.00 49.75 113 SER A CA 1
ATOM 820 C C . SER A 1 113 ? -6.814 6.605 25.455 1.00 49.75 113 SER A C 1
ATOM 822 O O . SER A 1 113 ? -6.491 7.582 26.129 1.00 49.75 113 SER A O 1
ATOM 824 N N . CYS A 1 114 ? -7.120 6.703 24.162 1.00 50.31 114 CYS A N 1
ATOM 825 C CA . CYS A 1 114 ? -7.067 7.946 23.387 1.00 50.31 114 CYS A CA 1
ATOM 826 C C . CYS A 1 114 ? -7.961 9.065 23.962 1.00 50.31 114 CYS A C 1
ATOM 828 O O . CYS A 1 114 ? -7.804 10.223 23.595 1.00 50.31 114 CYS A O 1
ATOM 830 N N . ALA A 1 115 ? -8.891 8.722 24.860 1.00 45.91 115 ALA A N 1
ATOM 831 C CA . ALA A 1 115 ? -9.878 9.629 25.433 1.00 45.91 115 ALA A CA 1
ATOM 832 C C . ALA A 1 115 ? -9.559 10.113 26.861 1.00 45.91 115 ALA A C 1
ATOM 834 O O . ALA A 1 115 ? -10.290 10.949 27.392 1.00 45.91 115 ALA A O 1
ATOM 835 N N . THR A 1 116 ? -8.507 9.630 27.530 1.00 40.78 116 THR A N 1
ATOM 836 C CA . THR A 1 116 ? -8.159 10.153 28.865 1.00 40.78 116 THR A CA 1
ATOM 837 C C . THR A 1 116 ? -6.667 10.012 29.120 1.00 40.78 116 THR A C 1
ATOM 839 O O . THR A 1 116 ? -6.107 8.926 29.005 1.00 40.78 116 THR A O 1
ATOM 842 N N . SER 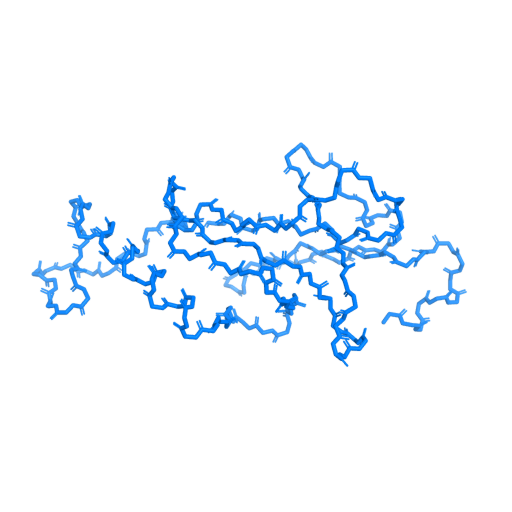A 1 117 ? -6.032 11.142 29.429 1.00 44.38 117 SER A N 1
ATOM 843 C CA . SER A 1 117 ? -4.617 11.297 29.775 1.00 44.38 117 SER A CA 1
ATOM 844 C C . SER A 1 117 ? -3.994 10.062 30.436 1.00 44.38 117 SER A C 1
ATOM 846 O O . SER A 1 117 ? -4.458 9.623 31.489 1.00 44.38 117 SER A O 1
ATOM 848 N N . CYS A 1 118 ? -2.892 9.565 29.864 1.00 45.12 118 CYS A N 1
ATOM 849 C CA . CYS A 1 118 ? -1.973 8.668 30.560 1.00 45.12 118 CYS A CA 1
ATOM 850 C C . CYS A 1 118 ? -1.571 9.297 31.901 1.00 45.12 118 CYS A C 1
ATOM 852 O O . CYS A 1 118 ? -1.010 10.399 31.884 1.00 45.12 118 CYS A O 1
ATOM 854 N N . PRO A 1 119 ? -1.730 8.625 33.048 1.00 38.62 119 PRO A N 1
ATOM 855 C CA . PRO A 1 119 ? -1.034 9.051 34.247 1.00 38.62 119 PRO A CA 1
ATOM 856 C C . PRO A 1 119 ? 0.466 8.764 34.043 1.00 38.62 119 PRO A C 1
ATOM 858 O O . PRO A 1 119 ? 0.908 7.624 34.130 1.00 38.62 119 PRO A O 1
ATOM 861 N N . GLY A 1 120 ? 1.249 9.793 33.703 1.00 43.72 120 GLY A N 1
ATOM 862 C CA . GLY A 1 120 ? 2.712 9.787 33.858 1.00 43.72 120 GLY A CA 1
ATOM 863 C C . GLY A 1 120 ? 3.583 9.168 32.751 1.00 43.72 120 GLY A C 1
ATOM 864 O O . GLY A 1 120 ? 4.759 8.921 33.004 1.00 43.72 120 GLY A O 1
ATOM 865 N N . GLY A 1 121 ? 3.082 8.935 31.533 1.00 41.38 121 GLY A N 1
ATOM 866 C CA . GLY A 1 121 ? 3.859 8.278 30.467 1.00 41.38 121 GLY A CA 1
ATOM 867 C C . GLY A 1 121 ? 3.982 9.078 29.169 1.00 41.38 121 GLY A C 1
ATOM 868 O O . GLY A 1 121 ? 2.986 9.534 28.615 1.00 41.38 121 GLY A O 1
ATOM 869 N N . ARG A 1 122 ? 5.209 9.198 28.640 1.00 43.03 122 ARG A N 1
ATOM 870 C CA . ARG A 1 122 ? 5.480 9.619 27.253 1.00 43.03 122 ARG A CA 1
ATOM 871 C C . ARG A 1 122 ? 4.973 8.524 26.308 1.00 43.03 122 ARG A C 1
ATOM 873 O O . ARG A 1 122 ? 5.432 7.390 26.424 1.00 43.03 122 ARG A O 1
ATOM 880 N N . TRP A 1 123 ? 4.094 8.872 25.363 1.00 37.31 123 TRP A N 1
ATOM 881 C CA . TRP A 1 123 ? 3.707 8.000 24.246 1.00 37.31 123 TRP A CA 1
ATOM 882 C C . TRP A 1 123 ? 4.964 7.393 23.611 1.00 37.31 123 TRP A C 1
ATOM 884 O O . TRP A 1 123 ? 5.808 8.117 23.076 1.00 37.31 123 TRP A O 1
ATOM 894 N N . LYS A 1 124 ? 5.114 6.068 23.701 1.00 33.88 124 LYS A N 1
ATOM 895 C CA . LYS A 1 124 ? 6.085 5.326 22.901 1.00 33.88 124 LYS A CA 1
ATOM 896 C C . LYS A 1 124 ? 5.307 4.637 21.786 1.00 33.88 124 LYS A C 1
ATOM 898 O O . LYS A 1 124 ? 4.458 3.813 22.112 1.00 33.88 124 LYS A O 1
ATOM 903 N N . PRO A 1 125 ? 5.559 4.955 20.506 1.00 39.88 125 PRO A N 1
ATOM 904 C CA . PRO A 1 125 ? 5.020 4.143 19.428 1.00 39.88 125 PRO A CA 1
ATOM 905 C C . PRO A 1 125 ? 5.583 2.728 19.599 1.00 39.88 125 PRO A C 1
ATOM 907 O O . PRO A 1 125 ? 6.802 2.537 19.641 1.00 39.88 125 PRO A O 1
ATOM 910 N N . GLU A 1 126 ? 4.704 1.748 19.796 1.00 43.16 126 GLU A N 1
ATOM 911 C CA . GLU A 1 126 ? 5.092 0.346 19.691 1.00 43.16 126 GLU A CA 1
ATOM 912 C C . GLU A 1 126 ? 5.638 0.123 18.274 1.00 43.16 126 GLU A C 1
ATOM 914 O O . GLU A 1 126 ? 5.067 0.597 17.295 1.00 43.16 126 GLU A O 1
ATOM 919 N N . ARG A 1 127 ? 6.793 -0.542 18.175 1.00 43.81 127 ARG A N 1
ATOM 920 C CA . ARG A 1 127 ? 7.530 -0.782 16.920 1.00 43.81 127 ARG A CA 1
ATOM 921 C C . ARG A 1 127 ? 6.904 -1.886 16.058 1.00 43.81 127 ARG A C 1
ATOM 923 O O . ARG A 1 127 ? 7.628 -2.591 15.376 1.00 43.81 127 ARG A O 1
ATOM 930 N N . GLU A 1 128 ? 5.604 -2.105 16.172 1.00 40.47 128 GLU A N 1
ATOM 931 C CA . GLU A 1 128 ? 4.933 -3.223 15.522 1.00 40.47 128 GLU A CA 1
ATOM 932 C C . GLU A 1 128 ? 3.615 -2.692 14.966 1.00 40.47 128 GLU A C 1
ATOM 934 O O . GLU A 1 128 ? 2.711 -2.335 15.731 1.00 40.47 128 GLU A O 1
ATOM 939 N N . SER A 1 129 ? 3.531 -2.556 13.639 1.00 44.25 129 SER A N 1
ATOM 940 C CA . SER A 1 129 ? 2.267 -2.244 12.977 1.00 44.25 129 SER A CA 1
ATOM 941 C C . SER A 1 129 ? 1.206 -3.246 13.434 1.00 44.25 129 SER A C 1
ATOM 943 O O . SER A 1 129 ? 1.331 -4.455 13.250 1.00 44.25 129 SER A O 1
ATOM 945 N N . GLN A 1 130 ? 0.147 -2.746 14.069 1.00 45.69 130 GLN A N 1
ATOM 946 C CA . GLN A 1 130 ? -0.957 -3.583 14.545 1.00 45.69 130 GLN A CA 1
ATOM 947 C C . GLN A 1 130 ? -1.855 -4.073 13.394 1.00 45.69 130 GLN A C 1
ATOM 949 O O . GLN A 1 130 ? -2.690 -4.953 13.602 1.00 45.69 130 GLN A O 1
ATOM 954 N N . ILE A 1 131 ? -1.682 -3.531 12.181 1.00 51.97 131 ILE A N 1
ATOM 955 C CA . ILE A 1 131 ? -2.308 -4.051 10.963 1.00 51.97 131 ILE A CA 1
ATOM 956 C C . ILE A 1 131 ? -1.523 -5.291 10.545 1.00 51.97 131 ILE A C 1
ATOM 958 O O . ILE A 1 131 ? -0.387 -5.201 10.087 1.00 51.97 131 ILE A O 1
ATOM 962 N N . THR A 1 132 ? -2.138 -6.455 10.730 1.00 51.41 132 THR A N 1
ATOM 963 C CA . THR A 1 132 ? -1.483 -7.747 10.497 1.00 51.41 132 THR A CA 1
ATOM 964 C C . THR A 1 132 ? -1.635 -8.199 9.047 1.00 51.41 132 THR A C 1
ATOM 966 O O . THR A 1 132 ? -0.712 -8.795 8.494 1.00 51.41 132 THR A O 1
ATOM 969 N N . SER A 1 133 ? -2.764 -7.877 8.409 1.00 56.19 133 SER A N 1
ATOM 970 C CA . SER A 1 133 ? -3.023 -8.232 7.013 1.00 56.19 133 SER A CA 1
ATOM 971 C C . SER A 1 133 ? -4.030 -7.286 6.352 1.00 56.19 133 SER A C 1
ATOM 973 O O . SER A 1 133 ? -5.056 -6.907 6.916 1.00 56.19 133 SER A O 1
ATOM 975 N N . ILE A 1 134 ? -3.738 -6.929 5.102 1.00 58.59 134 ILE A N 1
ATOM 976 C CA . ILE A 1 134 ? -4.693 -6.338 4.162 1.00 58.59 134 ILE A CA 1
ATOM 977 C C . ILE A 1 134 ? -4.955 -7.425 3.122 1.00 58.59 134 ILE A C 1
ATOM 979 O O . ILE A 1 134 ? -4.038 -7.806 2.389 1.00 58.59 134 ILE A O 1
ATOM 983 N N . ASN A 1 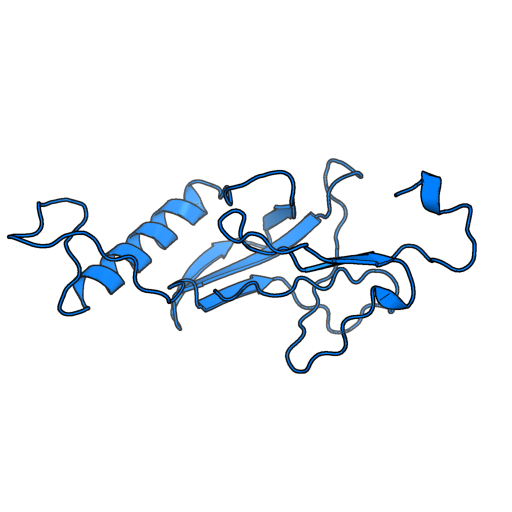135 ? -6.173 -7.968 3.091 1.00 60.94 135 ASN A N 1
ATOM 984 C CA . ASN A 1 135 ? -6.519 -9.056 2.184 1.00 60.94 135 ASN A CA 1
ATOM 985 C C . ASN A 1 135 ? -7.007 -8.488 0.855 1.00 60.94 135 ASN A C 1
ATOM 987 O O . ASN A 1 135 ? -8.056 -7.850 0.754 1.00 60.94 135 ASN A O 1
ATOM 991 N N . ILE A 1 136 ? -6.207 -8.745 -0.169 1.00 61.94 136 ILE A N 1
ATOM 992 C CA . ILE A 1 136 ? -6.443 -8.330 -1.544 1.00 61.94 136 ILE A CA 1
ATOM 993 C C . ILE A 1 136 ? -6.819 -9.587 -2.334 1.00 61.94 136 ILE A C 1
ATOM 995 O O . ILE A 1 136 ? -6.270 -10.666 -2.071 1.00 61.94 136 ILE A O 1
ATOM 999 N N . SER A 1 137 ? -7.731 -9.460 -3.297 1.00 54.81 137 SER A N 1
ATOM 1000 C CA . SER A 1 137 ? -8.208 -10.590 -4.095 1.00 54.81 137 SER A CA 1
ATOM 1001 C C . SER A 1 137 ? -7.040 -11.333 -4.758 1.00 54.81 137 SER A C 1
ATOM 1003 O O . SER A 1 137 ? -6.279 -10.746 -5.534 1.00 54.81 137 SER A O 1
ATOM 1005 N N . ARG A 1 138 ? -6.880 -12.631 -4.476 1.00 53.03 138 ARG A N 1
ATOM 1006 C CA . ARG A 1 138 ? -5.876 -13.473 -5.149 1.00 53.03 138 ARG A CA 1
ATOM 1007 C C . ARG A 1 138 ? -6.458 -14.006 -6.453 1.00 53.03 138 ARG A C 1
ATOM 1009 O O . ARG A 1 138 ? -7.553 -14.558 -6.444 1.00 53.03 138 ARG A O 1
ATOM 1016 N N . SER A 1 139 ? -5.715 -13.912 -7.556 1.00 43.62 139 SER A N 1
ATOM 1017 C CA . SER A 1 139 ? -6.062 -14.690 -8.749 1.00 43.62 139 SER A CA 1
ATOM 1018 C C . SER A 1 139 ? -5.460 -16.095 -8.656 1.00 43.62 139 SER A C 1
ATOM 1020 O O . SER A 1 139 ? -4.253 -16.196 -8.419 1.00 43.62 139 SER A O 1
ATOM 1022 N N . PRO A 1 140 ? -6.249 -17.166 -8.862 1.00 43.25 140 PRO A N 1
ATOM 1023 C CA . PRO A 1 140 ? -5.719 -18.517 -9.026 1.00 43.25 140 PRO A CA 1
ATOM 1024 C C . PRO A 1 140 ? -5.015 -18.716 -10.380 1.00 43.25 140 PRO A C 1
ATOM 1026 O O . PRO A 1 140 ? -4.110 -19.534 -10.457 1.00 43.25 140 PRO A O 1
ATOM 1029 N N . ASP A 1 141 ? -5.347 -17.921 -11.405 1.00 42.41 141 ASP A N 1
ATOM 1030 C CA . ASP A 1 141 ? -4.779 -18.014 -12.752 1.00 42.41 141 ASP A CA 1
ATOM 1031 C C . ASP A 1 141 ? -4.670 -16.614 -13.376 1.00 42.41 141 ASP A C 1
ATOM 1033 O O . ASP A 1 141 ? -5.641 -16.050 -13.881 1.00 42.41 141 ASP A O 1
ATOM 1037 N N . THR A 1 142 ? -3.482 -16.006 -13.358 1.00 40.16 142 THR A N 1
ATOM 1038 C CA . THR A 1 142 ? -3.198 -14.839 -14.213 1.00 40.16 142 THR A CA 1
ATOM 1039 C C . THR A 1 142 ? -1.912 -15.060 -14.996 1.00 40.16 142 THR A C 1
ATOM 1041 O O . THR A 1 142 ? -0.885 -15.368 -14.387 1.00 40.16 142 THR A O 1
ATOM 1044 N N . PRO A 1 143 ? -1.920 -14.865 -16.329 1.00 32.09 143 PRO A N 1
ATOM 1045 C CA . PRO A 1 143 ? -0.699 -14.883 -17.116 1.00 32.09 143 PRO A CA 1
ATOM 1046 C C . PRO A 1 143 ? 0.260 -13.799 -16.607 1.00 32.09 143 PRO A C 1
ATOM 1048 O O . PRO A 1 143 ? -0.155 -12.707 -16.217 1.00 32.09 143 PRO A O 1
ATOM 1051 N N . SER A 1 144 ? 1.551 -14.125 -16.616 1.00 40.56 144 SER A N 1
ATOM 1052 C CA . SER A 1 144 ? 2.684 -13.473 -15.934 1.00 40.56 144 SER A CA 1
ATOM 1053 C C . SER A 1 144 ? 2.955 -11.990 -16.256 1.00 40.56 144 SER A C 1
ATOM 1055 O O . SER A 1 144 ? 4.012 -11.471 -15.888 1.00 40.56 144 SER A O 1
ATOM 1057 N N . TRP A 1 145 ? 2.038 -11.293 -16.925 1.00 35.59 145 TRP A N 1
ATOM 1058 C CA . TRP A 1 145 ? 2.218 -9.963 -17.505 1.00 35.59 145 TRP A CA 1
ATOM 1059 C C . TRP A 1 145 ? 1.600 -8.808 -16.693 1.00 35.59 145 TRP A C 1
ATOM 1061 O O . TRP A 1 145 ? 1.907 -7.662 -17.005 1.00 35.59 145 TRP A O 1
ATOM 1071 N N . ASN A 1 146 ? 0.803 -9.081 -15.647 1.00 33.84 146 ASN A N 1
ATOM 1072 C CA . ASN A 1 146 ? 0.033 -8.064 -14.894 1.00 33.84 146 ASN A CA 1
ATOM 1073 C C . ASN A 1 146 ? 0.381 -7.971 -13.392 1.00 33.84 146 ASN A C 1
ATOM 1075 O O . ASN A 1 146 ? -0.475 -7.659 -12.567 1.00 33.84 146 ASN A O 1
ATOM 1079 N N . LEU A 1 147 ? 1.625 -8.272 -13.017 1.00 39.16 147 LEU A N 1
ATOM 1080 C CA . LEU A 1 147 ? 2.040 -8.368 -11.615 1.00 39.16 147 LEU A CA 1
ATOM 1081 C C . LEU A 1 147 ? 2.748 -7.086 -11.160 1.00 39.16 147 LEU A C 1
ATOM 1083 O O . LEU A 1 147 ? 3.889 -6.844 -11.556 1.00 39.16 147 LEU A O 1
ATOM 1087 N N . VAL A 1 148 ? 2.097 -6.299 -10.298 1.00 41.78 148 VAL A N 1
ATOM 1088 C CA . VAL A 1 148 ? 2.806 -5.420 -9.356 1.00 41.78 148 VAL A CA 1
ATOM 1089 C C . VAL A 1 148 ? 2.950 -6.202 -8.062 1.00 41.78 148 VAL A C 1
ATOM 1091 O O . VAL A 1 148 ? 1.968 -6.577 -7.424 1.00 41.78 148 VAL A O 1
ATOM 1094 N N . GLN A 1 149 ? 4.194 -6.495 -7.702 1.00 39.88 149 GLN A N 1
ATOM 1095 C CA . GLN A 1 149 ? 4.512 -7.135 -6.436 1.00 39.88 149 GLN A CA 1
ATOM 1096 C C . GLN A 1 149 ? 4.556 -6.050 -5.375 1.00 39.88 149 GLN A C 1
ATOM 1098 O O . GLN A 1 149 ? 5.518 -5.293 -5.265 1.00 39.88 149 GLN A O 1
ATOM 1103 N N . ILE A 1 150 ? 3.459 -5.948 -4.637 1.00 39.50 150 ILE A N 1
ATOM 1104 C CA . ILE A 1 150 ? 3.374 -5.086 -3.471 1.00 39.50 150 ILE A CA 1
ATOM 1105 C C . ILE A 1 150 ? 4.128 -5.818 -2.375 1.00 39.50 150 ILE A C 1
ATOM 1107 O O . ILE A 1 150 ? 3.667 -6.834 -1.855 1.00 39.50 150 ILE A O 1
ATOM 1111 N N . ILE A 1 151 ? 5.321 -5.322 -2.063 1.00 36.25 151 ILE A N 1
ATOM 1112 C CA . ILE A 1 151 ? 5.995 -5.678 -0.824 1.00 36.25 151 ILE A CA 1
ATOM 1113 C C . ILE A 1 151 ? 5.049 -5.225 0.283 1.00 36.25 151 ILE A C 1
ATOM 1115 O O . ILE A 1 151 ? 4.777 -4.031 0.412 1.00 36.25 151 ILE A O 1
ATOM 1119 N N . THR A 1 152 ? 4.514 -6.167 1.056 1.00 32.34 152 THR A N 1
ATOM 1120 C CA . THR A 1 152 ? 3.950 -5.840 2.361 1.00 32.34 152 THR A CA 1
ATOM 1121 C C . THR A 1 152 ? 5.062 -5.141 3.134 1.00 32.34 152 THR A C 1
ATOM 1123 O O . THR A 1 152 ? 6.023 -5.780 3.558 1.00 32.34 152 THR A O 1
ATOM 1126 N N . VAL A 1 153 ? 4.980 -3.815 3.253 1.00 27.50 153 VAL A N 1
ATOM 1127 C CA . VAL A 1 153 ? 5.834 -3.046 4.157 1.00 27.50 153 VAL A CA 1
ATOM 1128 C C . VAL A 1 153 ? 5.316 -3.345 5.560 1.00 27.50 153 VAL A C 1
ATOM 1130 O O . VAL A 1 153 ? 4.503 -2.612 6.111 1.00 27.50 153 VAL A O 1
ATOM 1133 N N . LEU A 1 154 ? 5.725 -4.492 6.099 1.00 24.19 154 LEU A N 1
ATOM 1134 C CA . LEU A 1 154 ? 5.729 -4.723 7.534 1.00 24.19 154 LEU A CA 1
ATOM 1135 C C . LEU A 1 154 ? 6.941 -3.956 8.069 1.00 24.19 154 LEU A C 1
ATOM 1137 O O . LEU A 1 154 ? 8.082 -4.395 7.920 1.00 24.19 154 LEU A O 1
ATOM 1141 N N . MET A 1 155 ? 6.679 -2.775 8.624 1.00 23.98 155 MET A N 1
ATOM 1142 C CA . MET A 1 155 ? 7.495 -2.227 9.703 1.00 23.98 155 MET A CA 1
ATOM 1143 C C .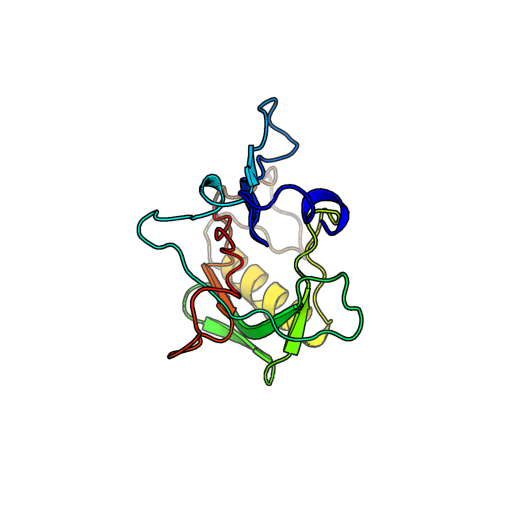 MET A 1 155 ? 6.725 -2.346 11.008 1.00 23.98 155 MET A C 1
ATOM 1145 O O . MET A 1 155 ? 5.492 -2.126 10.991 1.00 23.98 155 MET A O 1
#

InterPro domains:
  IPR017896 4Fe-4S ferredoxin-type, iron-sulphur binding domain [PS51379] (94-128)
  IPR021109 Aspartic peptidase domain superfamily [G3DSA:2.40.70.10] (4-143)
  IPR021109 Aspartic peptidase domain superfamily [SSF50630] (9-107)
  IPR033121 Peptidase family A1 domain [PF00026] (25-115)
  IPR033121 Peptidase family A1 domain [PS51767] (1-155)
  IPR051708 Plant Aspartic Proteinase A1 [PTHR47967] (9-105)

Secondary structure (DSSP, 8-state):
-GGGGGSTTSTT-EEEEPPPTTS-S--EEEEGGGG----TT---EE-B--SSTTSEEEEEEEEEETTEEEEEEEEEEEEE-TT-SS----HHHHHHHHHHHHHHHHHSTTPPPTTS--SS---PPPSS-SEEEEEEPPPSS--TTSEE-------

pLDDT: mean 70.01, std 19.89, range [23.98, 92.75]

Organism: Oryza rufipogon (NCBI:txid4529)

Foldseek 3Di:
DVVCVVVVQFAPAKAWDDDDPPDPDDIDIDTRPRRDDPDPPFDWFFFDDDPDNPWRKFWFQFFDQVHDTQDGDPGDIDTDDPPDPDDDDDPRRVPSVVVVVLVVQVPDPPRDRPPDDDPPDDDDPDLWPSRPDGDTDDDPDDPPRGTHGDDPPGD

Sequence (155 aa):
MEKLRGAASLGRRFSYCLVPHSVNISSALNFGALANVTVPGAASTPLVAGDVEMYHTMVLDSIEVGNKTVASVASSRIVVDSGTTLTFLDPALMGPLVDELSHRCSRRTGCCSCATSCPGGRWKPERESQITSINISRSPDTPSWNLVQIITVLM

Radius of gyration: 18.72 Å; chains: 1; bounding box: 37×30×61 Å